Protein AF-R7PRN9-F1 (afdb_monomer_lite)

Secondary structure (DSSP, 8-state):
---SEEEEEEEEEES-GGGS-TTEEEEEEEEE-GGG-EEEEEEEEEE-TTSS---HHHHHHHHHHHHTT-B-TT--EEEEEEEPPPBTTB-EEEEEEE-

pLDDT: mean 90.06, std 9.05, range [47.75, 96.62]

Sequence (99 aa):
MNSTAFYCVYEAFIYDSKKLFANEMIVEVIEDYGQEGILVEICAFIKSDNGECFTMSEILMKLHQQVHGKDLGDSIYFEGLEKADSMKDFPVYYLRCGS

Structure (mmCIF, N/CA/C/O backbone):
data_AF-R7PRN9-F1
#
_entry.id   AF-R7PRN9-F1
#
loop_
_atom_site.group_PDB
_atom_site.id
_atom_site.type_symbol
_atom_site.label_atom_id
_atom_site.label_alt_id
_atom_site.label_comp_id
_atom_site.label_asym_id
_atom_site.label_entity_id
_atom_site.label_seq_id
_atom_site.pdbx_PDB_ins_code
_atom_site.Cartn_x
_atom_site.Cartn_y
_atom_site.Cartn_z
_atom_site.occupancy
_atom_site.B_iso_or_equiv
_atom_site.auth_seq_id
_atom_site.auth_comp_id
_atom_site.auth_asym_id
_atom_site.auth_atom_id
_atom_site.pdbx_PDB_model_num
ATOM 1 N N . MET A 1 1 ? -15.188 10.102 14.164 1.00 47.75 1 MET A N 1
ATOM 2 C CA . MET A 1 1 ? -15.446 8.670 13.911 1.00 47.75 1 MET A CA 1
ATOM 3 C C . MET A 1 1 ? -14.115 7.958 14.032 1.00 47.75 1 MET A C 1
ATOM 5 O O . MET A 1 1 ? -13.168 8.420 13.409 1.00 47.75 1 MET A O 1
ATOM 9 N N . ASN A 1 2 ? -14.015 6.913 14.855 1.00 55.19 2 ASN A N 1
ATOM 10 C CA . ASN A 1 2 ? -12.858 6.023 14.786 1.00 55.19 2 ASN A CA 1
ATOM 11 C C . ASN A 1 2 ? -12.975 5.268 13.464 1.00 55.19 2 ASN A C 1
ATOM 13 O O . ASN A 1 2 ? -13.984 4.608 13.226 1.00 55.19 2 ASN A O 1
ATOM 17 N N . SER A 1 3 ? -12.004 5.458 12.577 1.00 70.00 3 SER A N 1
ATOM 18 C CA . SER A 1 3 ? -11.983 4.741 11.310 1.00 70.00 3 SER A CA 1
ATOM 19 C C . SER A 1 3 ? -11.457 3.334 11.563 1.00 70.00 3 SER A C 1
ATOM 21 O O . SER A 1 3 ? -10.348 3.175 12.068 1.00 70.00 3 SER A O 1
ATOM 23 N N . THR A 1 4 ? -12.247 2.319 11.227 1.00 91.50 4 THR A N 1
ATOM 24 C CA . THR A 1 4 ? -11.877 0.896 11.357 1.00 91.50 4 THR A CA 1
ATOM 25 C C . THR A 1 4 ? -11.031 0.410 10.179 1.00 91.50 4 THR A C 1
ATOM 27 O O . THR A 1 4 ? -10.572 -0.730 10.149 1.00 91.50 4 THR A O 1
ATOM 30 N N . ALA A 1 5 ? -10.827 1.279 9.189 1.00 94.56 5 ALA A N 1
ATOM 31 C CA . ALA A 1 5 ? -9.987 1.035 8.035 1.00 94.56 5 ALA A CA 1
ATOM 32 C C . ALA A 1 5 ? -9.388 2.338 7.494 1.00 94.56 5 ALA A C 1
ATOM 34 O O . ALA A 1 5 ? -9.863 3.434 7.807 1.00 94.56 5 ALA A O 1
ATOM 35 N N . PHE A 1 6 ? -8.350 2.219 6.679 1.00 94.38 6 PHE A N 1
ATOM 36 C CA . PHE A 1 6 ? -7.762 3.321 5.924 1.00 94.38 6 PHE A CA 1
ATOM 37 C C . PHE A 1 6 ? -7.178 2.803 4.610 1.00 94.38 6 PHE A C 1
ATOM 39 O O . PHE A 1 6 ? -6.919 1.608 4.457 1.00 94.38 6 PHE A O 1
ATOM 46 N N . TYR A 1 7 ? -6.976 3.710 3.664 1.00 95.31 7 TYR A N 1
ATOM 47 C CA . TYR A 1 7 ? -6.229 3.436 2.446 1.00 95.31 7 TYR A CA 1
ATOM 48 C C . TYR A 1 7 ? -4.771 3.839 2.640 1.00 95.31 7 TYR A C 1
ATOM 50 O O . TYR A 1 7 ? -4.485 4.948 3.095 1.00 95.31 7 TYR A O 1
ATOM 58 N N . CYS A 1 8 ? -3.859 2.940 2.296 1.00 95.44 8 CYS A N 1
ATOM 59 C CA . CYS A 1 8 ? -2.426 3.187 2.260 1.00 95.44 8 CYS A CA 1
ATOM 60 C C . CYS A 1 8 ? -1.967 3.213 0.806 1.00 95.44 8 CYS A C 1
ATOM 62 O O . CYS A 1 8 ? -2.248 2.275 0.066 1.00 95.44 8 CYS A O 1
ATOM 64 N N . VAL A 1 9 ? -1.287 4.278 0.406 1.00 95.25 9 VAL A N 1
ATOM 65 C CA . VAL A 1 9 ? -0.808 4.486 -0.957 1.00 95.25 9 VAL A CA 1
ATOM 66 C C . VAL A 1 9 ? 0.714 4.487 -0.961 1.00 95.25 9 VAL A C 1
ATOM 68 O O . VAL A 1 9 ? 1.321 5.119 -0.098 1.00 95.25 9 VAL A O 1
ATOM 71 N N . TYR A 1 10 ? 1.330 3.766 -1.891 1.00 94.50 10 TYR A N 1
ATOM 72 C CA . TYR A 1 10 ? 2.783 3.722 -2.062 1.00 94.50 10 TYR A CA 1
ATOM 73 C C . TYR A 1 10 ? 3.165 3.394 -3.498 1.00 94.50 10 TYR A C 1
ATOM 75 O O . TYR A 1 10 ? 2.393 2.787 -4.241 1.00 94.50 10 TYR A O 1
ATOM 83 N N . GLU A 1 11 ? 4.383 3.769 -3.859 1.00 94.31 11 GLU A N 1
ATOM 84 C CA . GLU A 1 11 ? 4.974 3.465 -5.154 1.00 94.31 11 GLU A CA 1
ATOM 85 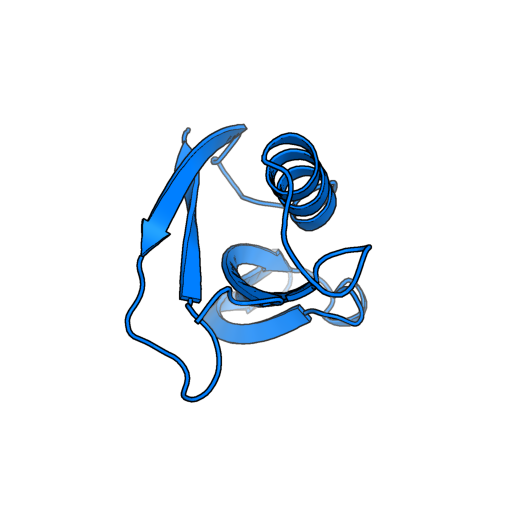C C . GLU A 1 11 ? 5.730 2.138 -5.087 1.00 94.31 11 GLU A C 1
ATOM 87 O O . GLU A 1 11 ? 6.393 1.828 -4.094 1.00 94.31 11 GLU A O 1
ATOM 92 N N . ALA A 1 12 ? 5.607 1.334 -6.139 1.00 94.19 12 ALA A N 1
ATOM 93 C CA . ALA A 1 12 ? 6.388 0.118 -6.293 1.00 94.19 12 ALA A CA 1
ATOM 94 C C . ALA A 1 12 ? 6.574 -0.231 -7.771 1.00 94.19 12 ALA A C 1
ATOM 96 O O . ALA A 1 12 ? 5.690 -0.007 -8.600 1.00 94.19 12 ALA A O 1
ATOM 97 N N . PHE A 1 13 ? 7.697 -0.867 -8.080 1.00 94.75 13 PHE A N 1
ATOM 98 C CA . PHE A 1 13 ? 7.909 -1.548 -9.344 1.00 94.75 13 PHE A CA 1
ATOM 99 C C . PHE A 1 13 ? 7.179 -2.890 -9.348 1.00 94.75 13 PHE A C 1
ATOM 101 O O . PHE A 1 13 ? 7.312 -3.723 -8.443 1.00 94.75 13 PHE A O 1
ATOM 108 N N . ILE A 1 14 ? 6.411 -3.127 -10.409 1.00 93.75 14 ILE A N 1
ATOM 109 C CA . ILE A 1 14 ? 5.765 -4.408 -10.667 1.00 93.75 14 ILE A CA 1
ATOM 110 C C . ILE A 1 14 ? 6.187 -4.968 -12.021 1.00 93.75 14 ILE A C 1
ATOM 112 O O . ILE A 1 14 ? 6.252 -4.280 -13.032 1.00 93.75 14 ILE A O 1
ATOM 116 N N . TYR A 1 15 ? 6.427 -6.274 -12.033 1.00 91.19 15 TYR A N 1
ATOM 117 C CA . TYR A 1 15 ? 6.797 -7.031 -13.235 1.00 91.19 15 TYR A CA 1
ATOM 118 C C . TYR A 1 15 ? 5.665 -7.972 -13.682 1.00 91.19 15 TYR A C 1
ATOM 120 O O . TYR A 1 15 ? 5.690 -8.525 -14.775 1.00 91.19 15 TYR 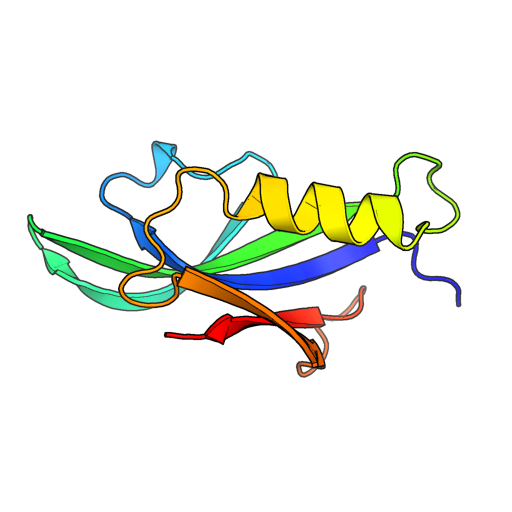A O 1
ATOM 128 N N . ASP A 1 16 ? 4.679 -8.187 -12.805 1.00 85.94 16 ASP A N 1
ATOM 129 C CA . ASP A 1 16 ? 3.479 -8.987 -13.043 1.00 85.94 16 ASP A CA 1
ATOM 130 C C . ASP A 1 16 ? 2.387 -8.516 -12.073 1.00 85.94 16 ASP A C 1
ATOM 132 O O . ASP A 1 16 ? 2.580 -8.538 -10.853 1.00 85.94 16 ASP A O 1
ATOM 136 N N . SER A 1 17 ? 1.227 -8.114 -12.598 1.00 81.19 17 SER A N 1
ATOM 137 C CA . SER A 1 17 ? 0.087 -7.664 -11.790 1.00 81.19 17 SER A CA 1
ATOM 138 C C . SER A 1 17 ? -0.478 -8.762 -10.882 1.00 81.19 17 SER A C 1
ATOM 140 O O . SER A 1 17 ? -1.136 -8.462 -9.889 1.00 81.19 17 SER A O 1
ATOM 142 N N . LYS A 1 18 ? -0.164 -10.040 -11.134 1.00 84.19 18 LYS A N 1
ATOM 143 C CA . LYS A 1 18 ? -0.506 -11.155 -10.232 1.00 84.19 18 LYS A CA 1
ATOM 144 C C . LYS A 1 18 ? 0.224 -11.110 -8.888 1.00 84.19 18 LYS A C 1
ATOM 146 O O . LYS A 1 18 ? -0.146 -11.855 -7.986 1.00 84.19 18 LYS A O 1
ATOM 151 N N . LYS A 1 19 ? 1.254 -10.268 -8.742 1.00 83.38 19 LYS A N 1
ATOM 152 C CA . LYS A 1 19 ? 1.957 -10.041 -7.468 1.00 83.38 19 LYS A CA 1
ATOM 153 C C . LYS A 1 19 ? 1.237 -9.054 -6.543 1.00 83.38 19 LYS A C 1
ATOM 155 O O . LYS A 1 19 ? 1.754 -8.751 -5.464 1.00 83.38 19 LYS A O 1
ATOM 160 N N . LEU A 1 20 ? 0.081 -8.530 -6.951 1.00 92.88 20 LEU A N 1
ATOM 161 C CA . LEU A 1 20 ? -0.744 -7.715 -6.073 1.00 92.88 20 LEU A CA 1
ATOM 162 C C . LEU A 1 20 ? -1.398 -8.581 -4.990 1.00 92.88 20 LEU A C 1
ATOM 164 O O . LEU A 1 20 ? -1.889 -9.680 -5.259 1.00 92.88 20 LEU A O 1
ATOM 168 N N . PHE A 1 21 ? -1.412 -8.084 -3.757 1.00 94.81 21 PHE A N 1
ATOM 169 C CA . PHE A 1 21 ? -2.203 -8.678 -2.689 1.00 94.81 21 PHE A CA 1
ATOM 170 C C . PHE A 1 21 ? -3.695 -8.431 -2.938 1.00 94.81 21 PHE A C 1
ATOM 172 O O . PHE A 1 21 ? -4.093 -7.488 -3.614 1.00 94.81 21 PHE A O 1
ATOM 179 N N . ALA A 1 22 ? -4.554 -9.271 -2.360 1.00 95.88 22 ALA A N 1
ATOM 180 C CA . ALA A 1 22 ? -6.001 -9.189 -2.582 1.00 95.88 22 ALA A CA 1
ATOM 181 C C . ALA A 1 22 ? -6.641 -7.874 -2.086 1.00 95.88 22 ALA A C 1
ATOM 183 O O . ALA A 1 22 ? -7.766 -7.560 -2.468 1.00 95.88 22 ALA A O 1
ATOM 184 N N . ASN A 1 23 ? -5.957 -7.134 -1.209 1.00 96.56 23 ASN A N 1
ATOM 185 C CA . ASN A 1 23 ? -6.385 -5.831 -0.706 1.00 96.56 23 ASN A CA 1
ATOM 186 C C . ASN A 1 23 ? -5.783 -4.647 -1.481 1.00 96.56 23 ASN A C 1
ATOM 188 O O . ASN A 1 23 ? -6.017 -3.508 -1.083 1.00 96.56 23 ASN A O 1
ATOM 192 N N . GLU A 1 24 ? -5.003 -4.903 -2.529 1.00 96.56 24 GLU A N 1
ATOM 193 C CA . GLU A 1 24 ? -4.344 -3.888 -3.347 1.00 96.56 24 GLU A CA 1
ATOM 194 C C . GLU A 1 24 ? -5.093 -3.648 -4.658 1.00 96.56 24 GLU A C 1
ATOM 196 O O . GLU A 1 24 ? -5.703 -4.547 -5.240 1.00 96.56 24 GLU A O 1
ATOM 201 N N . MET A 1 25 ? -4.969 -2.428 -5.166 1.00 95.00 25 MET A N 1
ATOM 202 C CA . MET A 1 25 ? -5.273 -2.086 -6.547 1.00 95.00 25 MET A CA 1
ATOM 203 C C . MET A 1 25 ? -4.241 -1.087 -7.065 1.00 95.00 25 MET A C 1
ATOM 205 O O . MET A 1 25 ? -3.743 -0.259 -6.304 1.00 95.00 25 MET A O 1
ATOM 209 N N . ILE A 1 26 ? -3.942 -1.148 -8.360 1.00 95.69 26 ILE A N 1
ATOM 210 C CA . ILE A 1 26 ? -3.181 -0.090 -9.029 1.00 95.69 26 ILE A CA 1
ATOM 211 C C . ILE A 1 26 ? -4.129 1.088 -9.228 1.00 95.69 26 ILE A C 1
ATOM 213 O O . ILE A 1 26 ? -5.206 0.913 -9.803 1.00 95.69 26 ILE A O 1
ATOM 217 N N . VAL A 1 27 ? -3.737 2.260 -8.741 1.00 93.94 27 VAL A N 1
ATOM 218 C CA . VAL A 1 27 ? -4.506 3.501 -8.915 1.00 93.94 27 VAL A CA 1
ATOM 219 C C . VAL A 1 27 ? -3.930 4.374 -10.020 1.00 93.94 27 VAL A C 1
ATOM 221 O O . VAL A 1 27 ? -4.694 5.031 -10.723 1.00 93.94 27 VAL A O 1
ATOM 224 N N . GLU A 1 28 ? -2.618 4.301 -10.243 1.00 94.62 28 GLU A N 1
ATOM 225 C CA . GLU A 1 28 ? -1.938 5.027 -11.310 1.00 94.62 28 GLU A CA 1
ATOM 226 C C . GLU A 1 28 ? -0.746 4.227 -11.848 1.00 94.62 28 GLU A C 1
ATOM 228 O O . GLU A 1 28 ? -0.039 3.549 -11.101 1.00 94.62 28 GLU A O 1
ATOM 233 N N . VAL A 1 29 ? -0.533 4.300 -13.164 1.00 95.62 29 VAL A N 1
ATOM 234 C CA . VAL A 1 29 ? 0.720 3.879 -13.800 1.00 95.62 29 VAL A CA 1
ATOM 235 C C . VAL A 1 29 ? 1.564 5.130 -13.973 1.00 95.62 29 VAL A C 1
ATOM 237 O O . VAL A 1 29 ? 1.179 6.014 -14.735 1.00 95.62 29 VAL A O 1
ATOM 240 N N . ILE A 1 30 ? 2.687 5.193 -13.262 1.00 95.00 30 ILE A N 1
ATOM 241 C CA . ILE A 1 30 ? 3.583 6.351 -13.268 1.00 95.00 30 ILE A CA 1
ATOM 242 C C . ILE A 1 30 ? 4.480 6.280 -14.504 1.00 95.00 30 ILE A C 1
ATOM 244 O O . ILE A 1 30 ? 4.540 7.224 -15.289 1.00 95.00 30 ILE A O 1
ATOM 248 N N . GLU A 1 31 ? 5.136 5.134 -14.712 1.00 96.00 31 GLU A N 1
ATOM 249 C CA . GLU A 1 31 ? 6.025 4.910 -15.853 1.00 96.00 31 GLU A CA 1
ATOM 250 C C . GLU A 1 31 ? 6.049 3.428 -16.262 1.00 96.00 31 GLU A C 1
ATOM 252 O O . GLU A 1 31 ? 6.027 2.538 -15.415 1.00 96.00 31 GLU A O 1
ATOM 257 N N . ASP A 1 32 ? 6.087 3.155 -17.569 1.00 94.81 32 ASP A N 1
ATOM 258 C CA . ASP A 1 32 ? 6.138 1.804 -18.141 1.00 94.81 32 ASP A CA 1
ATOM 259 C C . ASP A 1 32 ? 7.467 1.610 -18.886 1.00 94.81 32 ASP A C 1
ATOM 261 O O . ASP A 1 32 ? 7.688 2.192 -19.951 1.00 94.81 32 ASP A O 1
ATOM 265 N N . TYR A 1 33 ? 8.349 0.780 -18.323 1.00 93.88 33 TYR A N 1
ATOM 266 C CA . TYR A 1 33 ? 9.656 0.438 -18.892 1.00 93.88 33 TYR A CA 1
ATOM 267 C C . TYR A 1 33 ? 9.595 -0.834 -19.762 1.00 93.88 33 TYR A C 1
ATOM 269 O O . TYR A 1 33 ? 10.614 -1.436 -20.116 1.00 93.88 33 TYR A O 1
ATOM 277 N N . GLY A 1 34 ? 8.394 -1.284 -20.132 1.00 91.44 34 GLY A N 1
ATOM 278 C CA . GLY A 1 34 ? 8.165 -2.451 -20.968 1.00 91.44 34 GLY A CA 1
ATOM 279 C C . GLY A 1 34 ? 8.565 -3.749 -20.270 1.00 91.44 34 GLY A C 1
ATOM 280 O O . GLY A 1 34 ? 7.924 -4.194 -19.322 1.00 91.44 34 GLY A O 1
ATOM 281 N N . GLN A 1 35 ? 9.614 -4.413 -20.768 1.00 89.00 35 GLN A N 1
ATOM 282 C CA . GLN A 1 35 ? 10.053 -5.704 -20.215 1.00 89.00 35 GLN A CA 1
ATOM 283 C C . GLN A 1 35 ? 10.772 -5.573 -18.867 1.00 89.00 35 GLN A C 1
ATOM 285 O O . GLN A 1 35 ? 10.907 -6.569 -18.158 1.00 89.00 35 GLN A O 1
ATOM 290 N N . GLU A 1 36 ? 11.214 -4.366 -18.513 1.00 89.69 36 GLU A N 1
ATOM 291 C CA . GLU A 1 36 ? 11.883 -4.079 -17.241 1.00 89.69 36 GLU A CA 1
ATOM 292 C C . GLU A 1 36 ? 10.890 -3.800 -16.104 1.00 89.69 36 GLU A C 1
ATOM 294 O O . GLU A 1 36 ? 11.303 -3.627 -14.965 1.00 89.69 36 GLU A O 1
ATOM 299 N N . GLY A 1 37 ? 9.584 -3.825 -16.384 1.00 92.50 37 GLY A N 1
ATOM 300 C CA . GLY A 1 37 ? 8.533 -3.608 -15.397 1.00 92.50 37 GLY A CA 1
ATOM 301 C C . GLY A 1 37 ? 7.891 -2.229 -15.499 1.00 92.50 37 GLY A C 1
ATOM 302 O O . GLY A 1 37 ? 8.189 -1.429 -16.383 1.00 92.50 37 GLY A O 1
ATOM 303 N N . ILE A 1 38 ? 6.951 -1.985 -14.595 1.00 95.19 38 ILE A N 1
ATOM 304 C CA . ILE A 1 38 ? 6.113 -0.790 -14.571 1.00 95.19 38 ILE A CA 1
ATOM 305 C C . ILE A 1 38 ? 6.188 -0.204 -13.164 1.00 95.19 38 ILE A C 1
ATOM 307 O O . ILE A 1 38 ? 5.948 -0.918 -12.186 1.00 95.19 38 ILE A O 1
ATOM 311 N N . LEU A 1 39 ? 6.505 1.083 -13.067 1.00 95.25 39 LEU A N 1
ATOM 312 C CA . LEU A 1 39 ? 6.381 1.847 -11.835 1.00 95.25 39 LEU A CA 1
ATOM 313 C C . LEU A 1 39 ? 4.923 2.274 -11.670 1.00 95.25 39 LEU A C 1
ATOM 315 O O . LEU A 1 39 ? 4.343 2.931 -12.540 1.00 95.25 39 LEU A O 1
ATOM 319 N N . VAL A 1 40 ? 4.319 1.884 -10.553 1.00 95.44 40 VAL A N 1
ATOM 320 C CA . VAL A 1 40 ? 2.900 2.118 -10.283 1.00 95.44 40 VAL A CA 1
ATOM 321 C C . VAL A 1 40 ? 2.681 2.678 -8.889 1.00 95.44 40 VAL A C 1
ATOM 323 O O . VAL A 1 40 ? 3.426 2.379 -7.956 1.00 95.44 40 VAL A O 1
ATOM 326 N N . GLU A 1 41 ? 1.592 3.422 -8.745 1.00 95.06 41 GLU A N 1
ATOM 327 C CA . GLU A 1 41 ? 1.021 3.761 -7.452 1.00 95.06 41 GLU A CA 1
ATOM 328 C C . GLU A 1 41 ? 0.003 2.675 -7.063 1.00 95.06 41 GLU A C 1
ATOM 330 O O . GLU A 1 41 ? -0.963 2.391 -7.786 1.00 95.06 41 GLU A O 1
ATOM 335 N N . ILE A 1 42 ? 0.236 2.033 -5.917 1.00 95.38 42 ILE A N 1
ATOM 336 C CA . ILE A 1 42 ? -0.611 0.980 -5.357 1.00 95.38 42 ILE A CA 1
ATOM 337 C C . ILE A 1 42 ? -1.393 1.552 -4.182 1.00 95.38 42 ILE A C 1
ATOM 339 O O . ILE A 1 42 ? -0.819 2.113 -3.252 1.00 95.38 42 ILE A O 1
ATOM 343 N N . CYS A 1 43 ? -2.707 1.336 -4.184 1.00 95.31 43 CYS A N 1
ATOM 344 C CA . CYS A 1 43 ? -3.577 1.617 -3.052 1.00 95.31 43 CYS A CA 1
ATOM 345 C C . CYS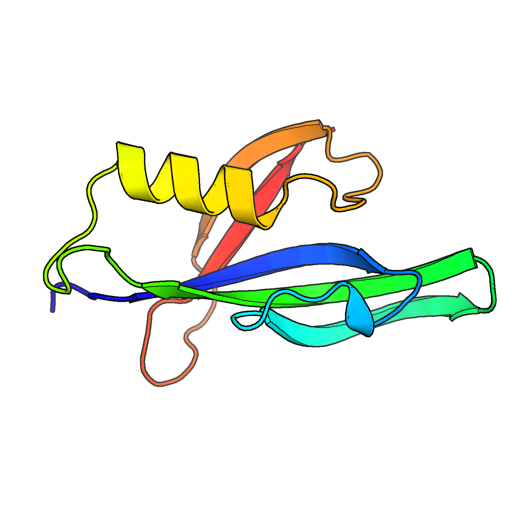 A 1 43 ? -3.991 0.311 -2.369 1.00 95.31 43 CYS A C 1
ATOM 347 O O . CYS A 1 43 ? -4.667 -0.533 -2.960 1.00 95.31 43 CYS A O 1
ATOM 349 N N . ALA A 1 44 ? -3.602 0.157 -1.108 1.00 96.06 44 ALA A N 1
ATOM 350 C CA . ALA A 1 44 ? -3.956 -0.959 -0.251 1.00 96.06 44 ALA A CA 1
ATOM 351 C C . ALA A 1 44 ? -5.048 -0.565 0.747 1.00 96.06 44 ALA A C 1
ATOM 353 O O . ALA A 1 44 ? -4.921 0.421 1.477 1.00 96.06 44 ALA A O 1
ATOM 354 N N . PHE A 1 45 ? -6.108 -1.366 0.838 1.00 95.75 45 PHE A N 1
ATOM 355 C CA . PHE A 1 45 ? -7.134 -1.194 1.861 1.00 95.75 45 PHE A CA 1
ATOM 356 C C . PHE A 1 45 ? -6.758 -1.957 3.133 1.00 95.75 45 PHE A C 1
ATOM 358 O O . PHE A 1 45 ? -6.695 -3.190 3.144 1.00 95.75 45 PHE A O 1
ATOM 365 N N . ILE A 1 46 ? -6.511 -1.226 4.219 1.00 96.06 46 ILE A N 1
ATOM 366 C CA . ILE A 1 46 ? -6.058 -1.772 5.499 1.00 96.06 46 ILE A CA 1
ATOM 367 C C . ILE A 1 46 ? -7.205 -1.711 6.502 1.00 96.06 46 ILE A C 1
ATOM 369 O O . ILE A 1 46 ? -7.745 -0.641 6.769 1.00 96.06 46 ILE A O 1
ATOM 373 N N . LYS A 1 47 ? -7.570 -2.860 7.077 1.00 95.94 47 LYS A N 1
ATOM 374 C CA . LYS A 1 47 ? -8.620 -2.994 8.099 1.00 95.94 47 LYS A CA 1
ATOM 375 C C . LYS A 1 47 ? -8.023 -3.327 9.456 1.00 95.94 47 LYS A C 1
ATOM 377 O O . LYS A 1 47 ? -7.019 -4.047 9.507 1.00 95.94 47 LYS A O 1
ATOM 382 N N . SER A 1 48 ? -8.675 -2.853 10.516 1.00 96.62 48 SER A N 1
ATOM 383 C CA . SER A 1 48 ? -8.321 -3.246 11.871 1.00 96.62 48 SER A CA 1
ATOM 384 C C . SER A 1 48 ? -8.699 -4.704 12.124 1.00 96.62 48 SER A C 1
ATOM 386 O O . SER A 1 48 ? -9.743 -5.178 11.670 1.00 96.62 48 SER A O 1
ATOM 388 N N . ASP A 1 49 ? -7.858 -5.420 12.859 1.00 95.62 49 ASP A N 1
ATOM 389 C CA . ASP A 1 49 ? -8.026 -6.844 13.151 1.00 95.62 49 ASP A CA 1
ATOM 390 C C . ASP A 1 49 ? -9.256 -7.099 14.027 1.00 95.62 49 ASP A C 1
ATOM 392 O O . ASP A 1 49 ? -9.959 -8.094 13.856 1.00 95.62 49 ASP A O 1
ATOM 396 N N . ASN A 1 50 ? -9.547 -6.176 14.945 1.00 94.12 50 ASN A N 1
ATOM 397 C CA . ASN A 1 50 ? -10.697 -6.253 15.846 1.00 94.12 50 ASN A CA 1
ATOM 398 C C . ASN A 1 50 ? -11.981 -5.623 15.275 1.00 94.12 50 ASN A C 1
ATOM 400 O O . ASN A 1 50 ? -13.021 -5.690 15.922 1.00 94.12 50 ASN A O 1
ATOM 404 N N . GLY A 1 51 ? -11.919 -4.973 14.108 1.00 92.94 51 GLY A N 1
ATOM 405 C CA . GLY A 1 51 ? -13.048 -4.251 13.518 1.00 92.94 51 GLY A CA 1
ATOM 406 C C . GLY A 1 51 ? -13.501 -2.979 14.255 1.00 92.94 51 GLY A C 1
ATOM 407 O O . GLY A 1 51 ? -14.524 -2.417 13.873 1.00 92.94 51 GLY A O 1
ATOM 408 N N . GLU A 1 52 ? -12.772 -2.504 15.271 1.00 91.25 52 GLU A N 1
ATOM 409 C CA . GLU A 1 52 ? -13.136 -1.331 16.086 1.00 91.25 52 GLU A CA 1
ATOM 410 C C . GLU A 1 52 ? -12.083 -0.214 16.059 1.00 91.25 52 GLU A C 1
ATOM 412 O O . GLU A 1 52 ? -12.413 0.961 15.875 1.00 91.25 52 GLU A O 1
ATOM 417 N N . CYS A 1 53 ? -10.810 -0.554 16.263 1.00 92.56 53 CYS A N 1
ATOM 418 C CA . CYS A 1 53 ? -9.718 0.411 16.306 1.00 92.56 53 CYS A CA 1
ATOM 419 C C . CYS A 1 53 ? -8.372 -0.248 16.013 1.00 92.56 53 CYS A C 1
ATOM 421 O O . CYS A 1 53 ? -8.178 -1.434 16.263 1.00 92.56 53 CYS A O 1
ATOM 423 N N . PHE A 1 54 ? -7.428 0.550 15.528 1.00 95.12 54 PHE A N 1
ATOM 424 C CA . PHE A 1 54 ? -6.055 0.109 15.340 1.00 95.12 54 PHE A CA 1
ATOM 425 C C . PHE A 1 54 ? -5.222 0.310 16.601 1.00 95.12 54 PHE A C 1
ATOM 427 O O . PHE A 1 54 ? -5.286 1.364 17.242 1.00 95.12 54 PHE A O 1
ATOM 434 N N . THR A 1 55 ? -4.350 -0.653 16.892 1.00 95.06 55 THR A N 1
ATOM 435 C CA . THR A 1 55 ? -3.171 -0.381 17.727 1.00 95.06 55 THR A CA 1
ATOM 436 C C . THR A 1 55 ? -2.030 0.164 16.866 1.00 95.06 55 THR A C 1
ATOM 438 O O . THR A 1 55 ? -1.938 -0.132 15.675 1.00 95.06 55 THR A O 1
ATOM 441 N N . MET A 1 56 ? -1.111 0.932 17.458 1.00 93.88 56 MET A N 1
ATOM 442 C CA . MET A 1 56 ? 0.053 1.432 16.711 1.00 93.88 56 MET A CA 1
ATOM 443 C C . MET A 1 56 ? 0.924 0.284 16.175 1.00 93.88 56 MET A C 1
ATOM 445 O O . MET A 1 56 ? 1.384 0.326 15.039 1.00 93.88 56 MET A O 1
ATOM 449 N N . SER A 1 57 ? 1.111 -0.773 16.970 1.00 96.00 57 SER A N 1
ATOM 450 C CA . SER A 1 57 ? 1.860 -1.968 16.565 1.00 96.00 57 SER A CA 1
ATOM 451 C C . SER A 1 57 ? 1.231 -2.689 15.376 1.00 96.00 57 SER A C 1
ATOM 453 O O . SER A 1 57 ? 1.946 -3.184 14.511 1.00 96.00 57 SER A O 1
ATOM 455 N N . GLU A 1 58 ? -0.097 -2.736 15.319 1.00 96.19 58 GLU A N 1
ATOM 456 C CA . GLU A 1 58 ? -0.829 -3.346 14.213 1.00 96.19 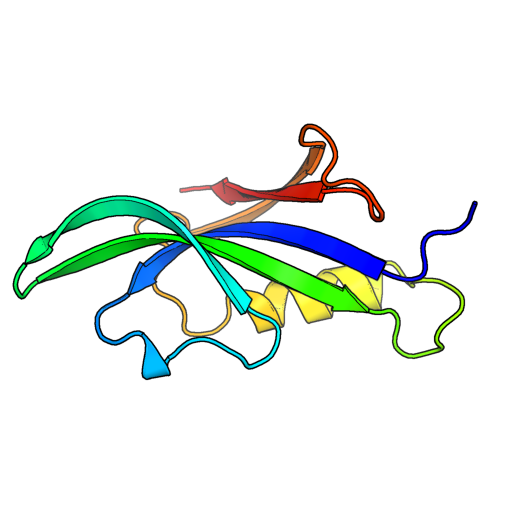58 GLU A CA 1
ATOM 457 C C . GLU A 1 58 ? -0.656 -2.546 12.922 1.00 96.19 58 GLU A C 1
ATOM 459 O O . GLU A 1 58 ? -0.368 -3.137 11.884 1.00 96.19 58 GLU A O 1
ATOM 464 N N . ILE A 1 59 ? -0.762 -1.212 12.991 1.00 94.81 59 ILE A N 1
ATOM 465 C CA . ILE A 1 59 ? -0.502 -0.334 11.841 1.00 94.81 59 ILE A CA 1
ATOM 466 C C . ILE A 1 59 ? 0.905 -0.595 11.309 1.00 94.81 59 ILE A C 1
ATOM 468 O O . ILE A 1 59 ? 1.063 -0.915 10.135 1.00 94.81 59 ILE A O 1
ATOM 472 N N . LEU A 1 60 ? 1.919 -0.522 12.174 1.00 94.50 60 LEU A N 1
ATOM 473 C CA . LEU A 1 60 ? 3.314 -0.710 11.774 1.00 94.50 60 LEU A CA 1
ATOM 474 C C . LEU A 1 60 ? 3.558 -2.092 11.153 1.00 94.50 60 LEU A C 1
ATOM 476 O O . LEU A 1 60 ? 4.219 -2.190 10.122 1.00 94.50 60 LEU A O 1
ATOM 480 N N . MET A 1 61 ? 2.997 -3.152 11.742 1.00 95.88 61 MET A N 1
ATOM 481 C CA . MET A 1 61 ? 3.146 -4.509 11.217 1.00 95.88 61 MET A CA 1
ATOM 482 C C . MET A 1 61 ? 2.459 -4.675 9.859 1.00 95.88 61 MET A C 1
ATOM 484 O O . MET A 1 61 ? 3.057 -5.229 8.941 1.00 95.88 61 MET A O 1
ATOM 488 N N . LYS A 1 62 ? 1.229 -4.172 9.705 1.00 96.25 62 LYS A N 1
ATOM 489 C CA . LYS A 1 62 ? 0.486 -4.256 8.442 1.00 96.25 62 LYS A CA 1
ATOM 490 C C . LYS A 1 62 ? 1.166 -3.452 7.337 1.00 96.25 62 LYS A C 1
ATOM 492 O O . LYS A 1 62 ? 1.287 -3.964 6.233 1.00 96.25 62 LYS A O 1
ATOM 497 N N . LEU A 1 63 ? 1.668 -2.249 7.630 1.00 95.12 63 LEU A N 1
ATOM 498 C CA . LEU A 1 63 ? 2.447 -1.456 6.669 1.00 95.12 63 LEU A CA 1
ATOM 499 C C . LEU A 1 63 ? 3.727 -2.183 6.250 1.00 95.12 63 LEU A C 1
ATOM 501 O O . LEU A 1 63 ? 4.014 -2.273 5.061 1.00 95.12 63 LEU A O 1
ATOM 505 N N . HIS A 1 64 ? 4.463 -2.756 7.208 1.00 92.56 64 HIS A N 1
ATOM 506 C CA . HIS A 1 64 ? 5.654 -3.546 6.904 1.00 92.56 64 HIS A CA 1
ATOM 507 C C . HIS A 1 64 ? 5.328 -4.744 6.004 1.00 92.56 64 HIS A C 1
ATOM 509 O O . HIS A 1 64 ? 6.013 -4.973 5.013 1.00 92.56 64 HIS A O 1
ATOM 515 N N . GLN A 1 65 ? 4.266 -5.489 6.321 1.00 93.38 65 GLN A N 1
ATOM 516 C CA . GLN A 1 65 ? 3.804 -6.617 5.510 1.00 93.38 65 GLN A CA 1
ATOM 517 C C . GLN A 1 65 ? 3.375 -6.181 4.106 1.00 93.38 65 GLN A C 1
ATOM 519 O O . GLN A 1 65 ? 3.654 -6.892 3.145 1.00 93.38 65 GLN A O 1
ATOM 524 N N . GLN A 1 66 ? 2.734 -5.017 3.988 1.00 93.88 66 GLN A N 1
ATOM 525 C CA . GLN A 1 66 ? 2.236 -4.485 2.724 1.00 93.88 66 GLN A CA 1
ATOM 526 C C . GLN A 1 66 ? 3.362 -4.260 1.708 1.00 93.88 66 GLN A C 1
ATOM 528 O O . GLN A 1 66 ?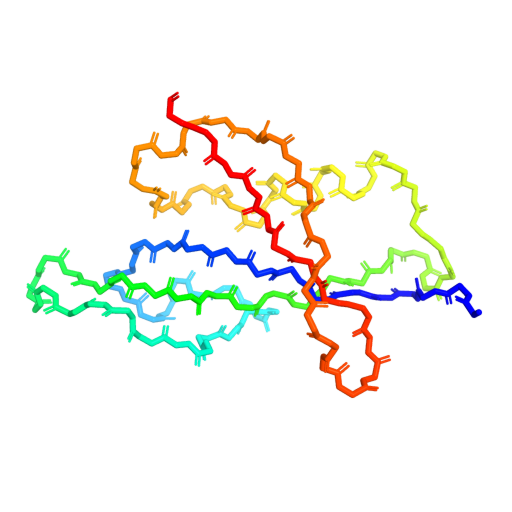 3.207 -4.564 0.527 1.00 93.88 66 GLN A O 1
ATOM 533 N N . VAL A 1 67 ? 4.513 -3.780 2.177 1.00 92.00 67 VAL A N 1
ATOM 534 C CA . VAL A 1 67 ? 5.679 -3.529 1.322 1.00 92.00 67 VAL A CA 1
ATOM 535 C C . VAL A 1 67 ? 6.694 -4.673 1.308 1.00 92.00 67 VAL A C 1
ATOM 537 O O . VAL A 1 67 ? 7.662 -4.643 0.550 1.00 92.00 67 VAL A O 1
ATOM 540 N N . HIS A 1 68 ? 6.497 -5.712 2.123 1.00 90.50 68 HIS A N 1
ATOM 541 C CA . HIS A 1 68 ? 7.437 -6.822 2.217 1.00 90.50 68 HIS A CA 1
ATOM 542 C C . HIS A 1 68 ? 7.539 -7.586 0.890 1.00 90.50 68 HIS A C 1
ATOM 544 O O . HIS A 1 68 ? 6.554 -8.115 0.375 1.00 90.50 68 HIS A O 1
ATOM 550 N N . GLY A 1 69 ? 8.756 -7.678 0.348 1.00 88.50 69 GLY A N 1
ATOM 551 C CA . GLY A 1 69 ? 9.017 -8.358 -0.923 1.00 88.50 69 GLY A CA 1
ATOM 552 C C . GLY A 1 69 ? 8.531 -7.595 -2.160 1.00 88.50 69 GLY A C 1
ATOM 553 O O . GLY A 1 69 ? 8.585 -8.147 -3.261 1.00 88.50 69 GLY A O 1
ATOM 554 N N . LYS A 1 70 ? 8.060 -6.352 -1.994 1.00 91.38 70 LYS A N 1
ATOM 555 C CA . LYS A 1 70 ? 7.830 -5.414 -3.094 1.00 91.38 70 LYS A CA 1
ATOM 556 C C . LYS A 1 70 ? 9.147 -4.728 -3.457 1.00 91.38 70 LYS A C 1
ATOM 558 O O . LYS A 1 70 ? 10.039 -4.594 -2.622 1.00 91.38 70 LYS A O 1
ATOM 563 N N . ASP A 1 71 ? 9.250 -4.319 -4.712 1.00 92.81 71 ASP A N 1
ATOM 564 C CA . ASP A 1 71 ? 10.370 -3.532 -5.210 1.00 92.81 71 ASP A CA 1
ATOM 565 C C . ASP A 1 71 ? 10.001 -2.051 -5.074 1.00 92.81 71 ASP A C 1
ATOM 567 O O . ASP A 1 71 ? 9.172 -1.551 -5.828 1.00 92.81 71 ASP A O 1
ATOM 571 N N . LEU A 1 72 ? 10.534 -1.381 -4.052 1.00 91.44 72 LEU A N 1
ATOM 572 C CA . LEU A 1 72 ? 10.284 0.043 -3.796 1.00 91.44 72 LEU A CA 1
ATOM 573 C C . LEU A 1 72 ? 11.366 0.938 -4.434 1.00 91.44 72 LEU A C 1
ATOM 575 O O . LEU A 1 72 ? 11.467 2.113 -4.090 1.00 91.44 72 LEU A O 1
ATOM 579 N N . GLY A 1 73 ? 12.214 0.395 -5.316 1.00 87.38 73 GLY A N 1
ATOM 580 C CA . GLY A 1 73 ? 13.381 1.109 -5.832 1.00 87.38 73 GLY A CA 1
ATOM 581 C C . GLY A 1 73 ? 14.383 1.452 -4.724 1.00 87.38 73 GLY A C 1
ATOM 582 O O . GLY A 1 73 ? 14.721 0.606 -3.894 1.00 87.38 73 GLY A O 1
ATOM 583 N N . ASP A 1 74 ? 14.845 2.704 -4.695 1.00 83.81 74 ASP A N 1
ATOM 584 C CA . ASP A 1 74 ? 15.839 3.188 -3.724 1.00 83.81 74 ASP A CA 1
ATOM 585 C C . ASP A 1 74 ? 15.263 3.423 -2.313 1.00 83.81 74 ASP A C 1
ATOM 587 O O . ASP A 1 74 ? 16.004 3.718 -1.377 1.00 83.81 74 ASP A O 1
ATOM 591 N N . SER A 1 75 ? 13.952 3.271 -2.125 1.00 80.12 75 SER A N 1
ATOM 592 C CA . SER A 1 75 ? 13.273 3.468 -0.845 1.00 80.12 75 SER A CA 1
ATOM 593 C C . SER A 1 75 ? 13.496 2.291 0.125 1.00 80.12 75 SER A C 1
ATOM 595 O O . SER A 1 75 ? 12.733 1.324 0.153 1.00 80.12 75 SER A O 1
ATOM 597 N N . ILE A 1 76 ? 14.532 2.382 0.964 1.00 73.62 76 ILE A N 1
ATOM 598 C CA . ILE A 1 76 ? 15.011 1.301 1.845 1.00 73.62 76 ILE A CA 1
ATOM 599 C C . ILE A 1 76 ? 14.484 1.329 3.294 1.00 73.62 76 ILE A C 1
ATOM 601 O O . ILE A 1 76 ? 14.606 0.319 3.994 1.00 73.62 76 ILE A O 1
ATOM 605 N N . TYR A 1 77 ? 13.892 2.427 3.783 1.00 81.50 77 TYR A N 1
ATOM 606 C CA . TYR A 1 77 ? 13.312 2.485 5.139 1.00 81.50 77 TYR A CA 1
ATOM 607 C C . TYR A 1 77 ? 12.002 3.269 5.221 1.00 81.50 77 TYR A C 1
ATOM 609 O O . TYR A 1 77 ? 11.716 4.141 4.412 1.00 81.50 77 TYR A O 1
ATOM 617 N N . PHE A 1 78 ? 11.196 2.955 6.237 1.00 87.19 78 PHE A N 1
ATOM 618 C CA . PHE A 1 78 ? 9.953 3.661 6.551 1.00 87.19 78 PHE A CA 1
ATOM 619 C C . PHE A 1 78 ? 10.239 5.032 7.178 1.00 87.19 78 PHE A C 1
ATOM 621 O O . PHE A 1 78 ? 10.917 5.107 8.202 1.00 87.19 78 PHE A O 1
ATOM 628 N N . GLU A 1 79 ? 9.673 6.095 6.607 1.00 90.88 79 GLU A N 1
ATOM 629 C CA . GLU A 1 79 ? 9.784 7.465 7.129 1.00 90.88 79 GLU A CA 1
ATOM 630 C C . GLU A 1 79 ? 8.513 7.931 7.836 1.00 90.88 79 GLU A C 1
ATOM 632 O O . GLU A 1 79 ? 8.575 8.708 8.790 1.00 90.88 79 GLU A O 1
ATOM 637 N N . GLY A 1 80 ? 7.348 7.456 7.395 1.00 92.56 80 GLY A N 1
ATOM 638 C CA . GLY A 1 80 ? 6.085 7.839 8.007 1.00 92.56 80 GLY A CA 1
ATOM 639 C C . GLY A 1 80 ? 4.880 7.698 7.093 1.00 92.56 80 GLY A C 1
ATOM 640 O O . GLY A 1 80 ? 4.937 7.111 6.013 1.00 92.56 80 GLY A O 1
ATOM 641 N N . LEU A 1 81 ? 3.769 8.262 7.564 1.00 94.19 81 LEU A N 1
ATOM 642 C CA . LEU A 1 81 ? 2.531 8.400 6.810 1.00 94.19 81 LEU A CA 1
ATOM 643 C C . LEU A 1 81 ? 2.224 9.882 6.602 1.00 94.19 81 LEU A C 1
ATOM 645 O O . LEU A 1 81 ? 2.132 10.642 7.568 1.00 94.19 81 LEU A O 1
ATOM 649 N N . GLU A 1 82 ? 1.998 10.273 5.356 1.00 94.50 82 GLU A N 1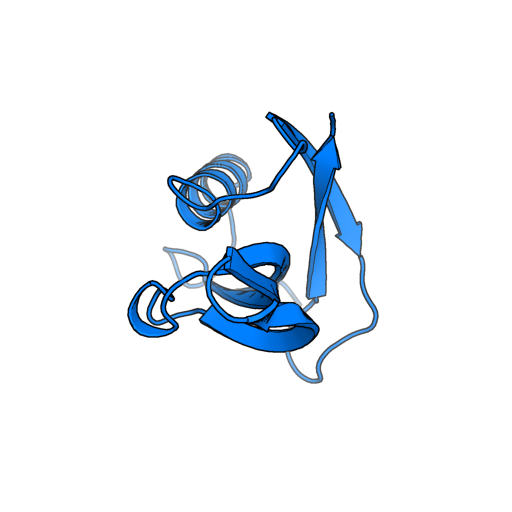
ATOM 650 C CA . GLU A 1 82 ? 1.516 11.599 4.990 1.00 94.50 82 GLU A CA 1
ATOM 651 C C . GLU A 1 82 ? 0.037 11.520 4.615 1.00 94.50 82 GLU A C 1
ATOM 653 O O . GLU A 1 82 ? -0.391 10.614 3.907 1.00 94.50 82 GLU A O 1
ATOM 658 N N . LYS A 1 83 ? -0.784 12.444 5.114 1.00 90.88 83 LYS A N 1
ATOM 659 C CA . LYS A 1 83 ? -2.216 12.438 4.810 1.00 90.88 83 LYS A CA 1
ATOM 660 C C . LYS A 1 83 ? -2.443 12.879 3.361 1.00 90.88 83 LYS A C 1
ATOM 662 O O . LYS A 1 83 ? -2.003 13.959 2.987 1.00 90.88 83 LYS A O 1
ATOM 667 N N . ALA A 1 84 ? -3.188 12.083 2.602 1.00 86.25 84 ALA A N 1
ATOM 668 C CA . ALA A 1 84 ? -3.618 12.422 1.249 1.00 86.25 84 ALA A CA 1
ATOM 669 C C . ALA A 1 84 ? -5.041 13.004 1.234 1.00 86.25 84 ALA A C 1
ATOM 671 O O . ALA A 1 84 ? -5.791 12.897 2.217 1.00 86.25 84 ALA A O 1
ATOM 672 N N . ASP A 1 85 ? -5.431 13.580 0.096 1.00 76.31 85 ASP A N 1
ATOM 673 C CA . ASP A 1 85 ? -6.819 13.964 -0.142 1.00 76.31 85 ASP A CA 1
ATOM 674 C C . ASP A 1 85 ? -7.728 12.723 -0.161 1.00 76.31 85 ASP A C 1
ATOM 676 O O . ASP A 1 85 ? -7.373 11.643 -0.633 1.00 76.31 85 ASP A O 1
ATOM 680 N N . SER A 1 86 ? -8.906 12.855 0.448 1.00 66.19 86 SER A N 1
ATOM 681 C CA . SER A 1 86 ? -9.762 11.722 0.805 1.00 66.19 86 SER A CA 1
ATOM 682 C C . SER A 1 86 ? -10.377 11.012 -0.406 1.00 66.19 86 SER A C 1
ATOM 684 O O . SER A 1 86 ? -11.124 11.628 -1.168 1.00 66.19 86 SER A O 1
ATOM 686 N N . MET A 1 87 ? -10.216 9.687 -0.483 1.00 61.97 87 MET A N 1
ATOM 687 C CA . MET A 1 87 ? -11.222 8.813 -1.091 1.00 61.97 87 MET A CA 1
ATOM 688 C C . MET A 1 87 ? -12.456 8.766 -0.176 1.00 61.97 87 MET A C 1
ATOM 690 O O . MET A 1 87 ? -12.332 8.797 1.046 1.00 61.97 87 MET A O 1
ATOM 694 N N . LYS A 1 88 ? -13.649 8.722 -0.780 1.00 64.44 88 LYS A N 1
ATOM 695 C CA . LYS A 1 88 ? -14.959 9.051 -0.176 1.00 64.44 88 LYS A CA 1
ATOM 696 C C . LYS A 1 88 ? -15.209 8.563 1.261 1.00 64.44 88 LYS A C 1
ATOM 698 O O . LYS A 1 88 ? -15.784 9.319 2.039 1.00 64.44 88 LYS A O 1
ATOM 703 N N . ASP A 1 89 ? -14.801 7.338 1.599 1.00 82.94 89 ASP A N 1
ATOM 704 C CA . ASP A 1 89 ? -15.326 6.627 2.775 1.00 82.94 89 ASP A CA 1
ATOM 705 C C . ASP A 1 89 ? -14.304 6.387 3.901 1.00 82.94 89 ASP A C 1
ATOM 707 O O . ASP A 1 89 ? -14.696 6.154 5.044 1.00 82.94 89 ASP A O 1
ATOM 711 N N . PHE A 1 90 ? -13.000 6.460 3.610 1.00 89.56 90 PHE A N 1
ATOM 712 C CA . PHE A 1 90 ? -11.930 6.166 4.571 1.00 89.56 90 PHE A CA 1
ATOM 713 C C . PHE A 1 90 ? -10.748 7.125 4.393 1.00 89.56 90 PHE A C 1
ATOM 715 O O . PHE A 1 90 ? -10.491 7.580 3.277 1.00 89.56 90 PHE A O 1
ATOM 722 N N . PRO A 1 91 ? -10.001 7.437 5.469 1.00 91.69 91 PRO A N 1
ATOM 723 C CA . PRO A 1 91 ? -8.814 8.270 5.358 1.00 91.69 91 PRO A CA 1
ATOM 724 C C . PRO A 1 91 ? -7.774 7.602 4.453 1.00 91.69 91 PRO A C 1
ATOM 726 O O . PRO A 1 91 ? -7.634 6.378 4.452 1.00 91.69 91 PRO A O 1
ATOM 729 N N . VAL A 1 92 ? -7.053 8.424 3.697 1.00 93.12 92 VAL A N 1
ATOM 730 C CA . VAL A 1 92 ? -6.009 7.995 2.764 1.00 93.12 92 VAL A CA 1
ATOM 731 C C . VAL A 1 92 ? -4.674 8.534 3.258 1.00 93.12 92 VAL A C 1
ATOM 733 O O . VAL A 1 92 ? -4.578 9.700 3.653 1.00 93.12 92 VAL A O 1
ATOM 736 N N . TYR A 1 93 ? -3.655 7.683 3.248 1.00 94.88 93 TYR A N 1
ATOM 737 C CA . TYR A 1 93 ? -2.303 8.030 3.653 1.00 94.88 93 TYR A CA 1
ATOM 738 C C . TYR A 1 93 ? -1.284 7.534 2.635 1.00 94.88 93 TYR A C 1
ATOM 740 O O . TYR A 1 93 ? -1.307 6.362 2.268 1.00 94.88 93 TYR A O 1
ATOM 748 N N . TYR A 1 94 ? -0.355 8.404 2.254 1.00 94.44 94 TYR A N 1
ATOM 749 C CA . TYR A 1 94 ? 0.864 8.039 1.551 1.00 94.44 94 TYR A CA 1
ATOM 750 C C . TYR A 1 94 ? 1.876 7.462 2.531 1.00 94.44 94 TYR A C 1
ATOM 752 O O . TYR A 1 94 ? 2.229 8.098 3.524 1.00 94.44 94 TYR A O 1
ATOM 760 N N . LEU A 1 95 ? 2.351 6.259 2.244 1.00 94.94 95 LEU A N 1
ATOM 761 C CA . LEU A 1 95 ? 3.493 5.660 2.907 1.00 94.94 95 LEU A CA 1
ATOM 762 C C . LEU A 1 95 ? 4.763 6.273 2.326 1.00 94.94 95 LEU A C 1
ATOM 764 O O . LEU A 1 95 ? 5.067 6.090 1.150 1.00 94.94 95 LEU A O 1
ATOM 768 N N . ARG A 1 96 ? 5.492 7.021 3.154 1.00 91.75 96 ARG A N 1
ATOM 769 C CA . ARG A 1 96 ? 6.774 7.606 2.771 1.00 91.75 96 ARG A CA 1
ATOM 770 C C . ARG A 1 96 ? 7.894 6.654 3.142 1.00 91.75 96 ARG A C 1
ATOM 772 O O . ARG A 1 96 ? 7.973 6.185 4.285 1.00 91.75 96 ARG A O 1
ATOM 779 N N . CYS A 1 97 ? 8.744 6.384 2.163 1.00 86.75 97 CYS A N 1
ATOM 780 C CA . CYS A 1 97 ? 9.936 5.584 2.334 1.00 86.75 97 CYS A CA 1
ATOM 781 C C . CYS A 1 97 ? 11.150 6.356 1.820 1.00 86.75 97 CYS A C 1
ATOM 783 O O . CYS A 1 97 ? 11.116 6.910 0.723 1.00 86.75 97 CYS A O 1
ATOM 785 N N . GLY A 1 98 ? 12.208 6.368 2.621 1.00 80.00 98 GLY A N 1
ATOM 786 C CA . GLY A 1 98 ? 13.435 7.106 2.357 1.00 80.00 98 GLY A CA 1
ATOM 787 C C . GLY A 1 98 ? 14.505 6.245 1.712 1.00 80.00 98 GLY A C 1
ATOM 788 O O . GLY A 1 98 ? 14.517 5.024 1.892 1.00 80.00 98 GLY A O 1
ATOM 789 N N . SER A 1 99 ? 15.404 6.911 0.990 1.00 76.00 99 SER A N 1
ATOM 790 C CA . SER A 1 99 ? 16.652 6.368 0.438 1.00 76.00 99 SER A CA 1
ATOM 791 C C . SER A 1 99 ? 17.843 6.587 1.364 1.00 76.00 99 SER A C 1
ATOM 793 O O . SER A 1 99 ? 17.835 7.612 2.090 1.00 76.00 99 SER A O 1
#

Foldseek 3Di:
DAFQKAKEKAKFWDQDPVPADPQKDFPAFPAQPDNVTTITIIIGIGGDPVSGHDDPVRVVVVVCVNCVPTHRDPQDAWDDWDWDDDDDPHTYTYTDGDD

Radius of gyration: 13.7 Å; chains: 1; bounding box: 32×25×39 Å